Protein AF-A0A2P2KH79-F1 (afdb_monomer)

pLDDT: mean 89.15, std 13.97, range [35.34, 98.38]

InterPro domains:
  IPR007319 WDR36/Utp21, C-terminal domain [PF04192] (10-96)

Organism: Rhizophora mucronata (NCBI:txid61149)

Secondary structure (DSSP, 8-state):
---------HHHHTTSHHHHHHHHHHHHHHHHHHTT-SHHHHHHHHHHHHHHHHHHHHH-HHHHHHHHHHHHHHHHHHHHHHHHHHHHHHHHHHHHT---

Mean predicted aligned error: 6.73 Å

Foldseek 3Di:
DPPDPPCPPVVVVCPDPVVVVLVVVLVVLLVVLLVVPPNVVSVVVVVVSCVVCVVVLVVDPSSVVSVVSSVVSVCVSVVVVVVVVVVVVVVCVVVVPDDD

Nearest PDB structures (foldseek):
  5oql-assembly1_I  TM=9.536E-01  e=9.264E-01  Thermochaetoides thermophila DSM 1495
  1s94-assembly2_B  TM=5.061E-01  e=4.800E+00  Doryteuthis pealeii
  8gym-assembly1_n6  TM=3.900E-01  e=7.353E+00  Tetrahymena thermophila SB210

Sequence (100 aa):
MLQIIDHEDLQEVEKRPEFVIVVLLMDYFIHEISCRNNFEFVQAVIRLFLKIHGEIIQSHSKLQDKARKLLDAQIGVWQRIDKMFQSTRCMVTFLSNSQF

Solvent-accessible surface area (backbone atoms only — not comparable to full-atom values): 5784 Å² total; per-residue (Å²): 134,83,76,77,76,79,76,66,54,67,73,60,54,61,68,36,69,67,48,47,49,53,54,52,51,51,53,48,50,40,50,45,54,70,68,70,51,66,56,70,62,54,49,54,52,51,54,51,46,47,71,74,45,38,69,59,33,73,72,33,69,77,44,40,55,50,50,49,54,35,47,54,52,48,51,59,50,49,54,54,52,50,53,51,50,52,54,50,50,52,51,49,54,51,59,76,66,54,86,124

Structure (mmCIF, N/CA/C/O backbone):
data_AF-A0A2P2KH79-F1
#
_entry.id   AF-A0A2P2KH79-F1
#
loop_
_atom_site.group_PDB
_atom_site.id
_atom_site.type_symbol
_atom_site.label_atom_id
_atom_site.label_alt_id
_atom_site.label_comp_id
_atom_site.label_asym_id
_atom_site.label_entity_id
_atom_site.label_seq_id
_atom_site.pdbx_PDB_ins_code
_atom_site.Cartn_x
_atom_site.Cartn_y
_atom_site.Cartn_z
_atom_site.occupancy
_atom_site.B_is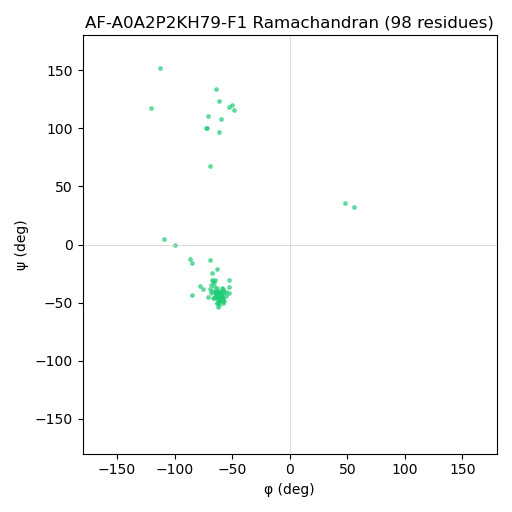o_or_equiv
_atom_site.auth_seq_id
_atom_site.auth_comp_id
_atom_site.auth_asym_id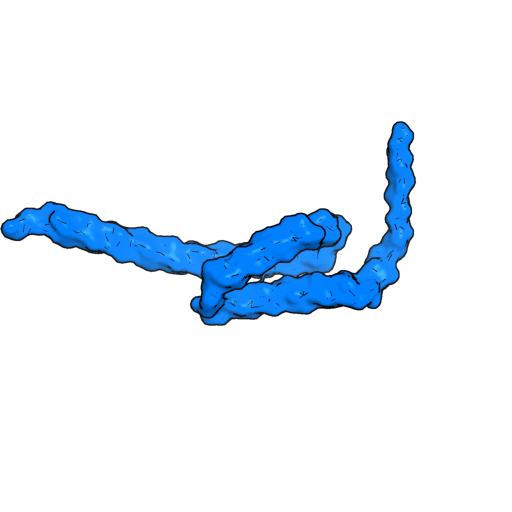
_atom_site.auth_atom_id
_atom_site.pdbx_PDB_model_num
ATOM 1 N N . MET A 1 1 ? 1.511 24.243 31.607 1.00 35.34 1 MET A N 1
ATOM 2 C CA . MET A 1 1 ? 0.113 23.783 31.707 1.00 35.34 1 MET A CA 1
ATOM 3 C C . MET A 1 1 ? -0.033 22.645 30.710 1.00 35.34 1 MET A C 1
ATOM 5 O O . MET A 1 1 ? -0.148 22.904 29.522 1.00 35.34 1 MET A O 1
ATOM 9 N N . LEU A 1 2 ? 0.156 21.407 31.172 1.00 43.12 2 LEU A N 1
ATOM 10 C CA . LEU A 1 2 ? -0.067 20.203 30.369 1.00 43.12 2 LEU A CA 1
ATOM 11 C C . LEU A 1 2 ? -1.581 20.078 30.200 1.00 43.12 2 LEU A C 1
ATOM 13 O O . LEU A 1 2 ? -2.285 19.901 31.192 1.00 43.12 2 LEU A O 1
ATOM 17 N N . GLN A 1 3 ? -2.077 20.282 28.980 1.00 45.78 3 GLN A N 1
ATOM 18 C CA . GLN A 1 3 ? -3.472 20.004 28.667 1.00 45.78 3 GLN A CA 1
ATOM 19 C C . GLN A 1 3 ? -3.705 18.512 28.888 1.00 45.78 3 GLN A C 1
ATOM 21 O O . GLN A 1 3 ? -2.976 17.667 28.370 1.00 45.78 3 GLN A O 1
ATOM 26 N N . ILE A 1 4 ? -4.675 18.238 29.751 1.00 48.97 4 ILE A N 1
ATOM 27 C CA . ILE A 1 4 ? -5.195 16.918 30.070 1.00 48.97 4 ILE A CA 1
ATOM 28 C C . ILE A 1 4 ? -5.571 16.274 28.737 1.00 48.97 4 ILE A C 1
ATOM 30 O O . ILE A 1 4 ? -6.372 16.832 27.991 1.00 48.97 4 ILE A O 1
ATOM 34 N N . ILE A 1 5 ? -4.924 15.154 28.418 1.00 55.78 5 ILE A N 1
ATOM 35 C CA . ILE A 1 5 ? -5.322 14.291 27.312 1.00 55.78 5 ILE A CA 1
ATOM 36 C C . ILE A 1 5 ? -6.742 13.863 27.652 1.00 55.78 5 ILE A C 1
ATOM 38 O O . ILE A 1 5 ? -6.954 13.133 28.621 1.00 55.78 5 ILE A O 1
ATOM 42 N N . ASP A 1 6 ? -7.700 14.402 26.908 1.00 51.31 6 ASP A N 1
ATOM 43 C CA . ASP A 1 6 ? -9.067 13.922 26.907 1.00 51.31 6 ASP A CA 1
ATOM 44 C C . ASP A 1 6 ? -8.974 12.481 26.405 1.00 51.31 6 ASP A C 1
ATOM 46 O O . ASP A 1 6 ? -8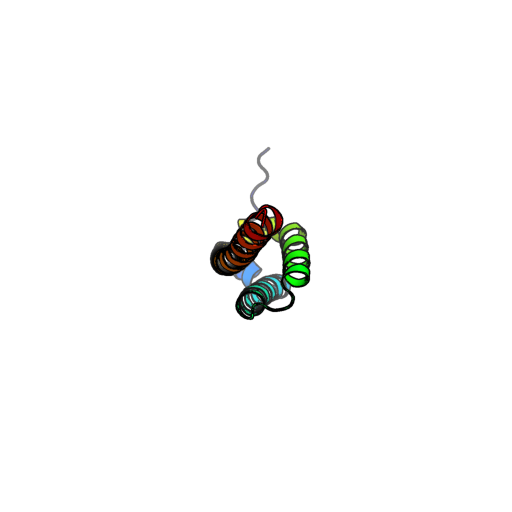.782 12.220 25.216 1.00 51.31 6 ASP A O 1
ATOM 50 N N . HIS A 1 7 ? -8.943 11.536 27.342 1.00 54.91 7 HIS A N 1
ATOM 51 C CA . HIS A 1 7 ? -9.098 10.124 27.053 1.00 54.91 7 HIS A CA 1
ATOM 52 C C . HIS A 1 7 ? -10.553 9.926 26.619 1.00 54.91 7 HIS A C 1
ATOM 54 O O . HIS A 1 7 ? -11.337 9.315 27.341 1.00 54.91 7 HIS A O 1
ATOM 60 N N . GLU A 1 8 ? -10.930 10.464 25.453 1.00 57.03 8 GLU A N 1
ATOM 61 C CA . GLU A 1 8 ? -12.040 9.892 24.707 1.00 57.03 8 GLU A CA 1
ATOM 62 C C . GLU A 1 8 ? -11.739 8.398 24.628 1.00 57.03 8 GLU A C 1
ATOM 64 O O . GLU A 1 8 ? -10.660 8.002 24.171 1.00 57.03 8 GLU A O 1
ATOM 69 N N . ASP A 1 9 ? -12.644 7.581 25.167 1.00 68.38 9 ASP A N 1
ATOM 70 C CA . ASP A 1 9 ? -12.486 6.136 25.184 1.00 68.38 9 ASP A CA 1
ATOM 71 C C . ASP A 1 9 ? -12.107 5.690 23.769 1.00 68.38 9 ASP A C 1
ATOM 73 O O . ASP A 1 9 ? -12.882 5.855 22.825 1.00 68.38 9 ASP A O 1
ATOM 77 N N . LEU A 1 10 ? -10.899 5.143 23.597 1.00 70.12 10 LEU A N 1
ATOM 78 C CA . LEU A 1 10 ? -10.378 4.747 22.280 1.00 70.12 10 LEU A CA 1
ATOM 79 C C . LEU A 1 10 ? -11.372 3.826 21.549 1.00 70.12 10 LEU A C 1
ATOM 81 O O . LEU A 1 10 ? -11.494 3.869 20.327 1.00 70.12 10 LEU A O 1
ATOM 85 N N . GLN A 1 11 ? -12.144 3.039 22.307 1.00 71.25 11 GLN A N 1
ATOM 86 C CA . GLN A 1 11 ? -13.228 2.205 21.788 1.00 71.25 11 GLN A CA 1
ATOM 87 C C . GLN A 1 11 ? -14.421 2.984 21.218 1.00 71.25 11 GLN A C 1
ATOM 89 O O . GLN A 1 11 ? -15.079 2.480 20.308 1.00 71.25 11 GLN A O 1
ATOM 94 N N . GLU A 1 12 ? -14.745 4.165 21.737 1.00 78.00 12 GLU A N 1
ATOM 95 C CA . GLU A 1 12 ? -15.789 5.021 21.170 1.00 78.00 12 GLU A CA 1
ATOM 96 C C . GLU A 1 12 ? -15.308 5.714 19.897 1.00 78.00 12 GLU A C 1
ATOM 98 O O . GLU A 1 12 ? -16.053 5.773 18.917 1.00 78.00 12 GLU A O 1
ATOM 103 N N . VAL A 1 13 ? -14.042 6.144 19.863 1.00 80.38 13 VAL A N 1
ATOM 104 C CA . VAL A 1 13 ? -13.421 6.727 18.663 1.00 80.38 13 VAL A CA 1
ATOM 105 C C . VAL A 1 13 ? -13.408 5.722 17.511 1.00 80.38 13 VAL A C 1
ATOM 107 O O . VAL A 1 13 ? -13.761 6.072 16.386 1.00 80.38 13 VAL A O 1
ATOM 110 N N . GLU A 1 14 ? -13.101 4.450 17.782 1.00 83.50 14 GLU A N 1
ATOM 111 C CA . GLU A 1 14 ? -13.111 3.394 16.761 1.00 83.50 14 GLU A CA 1
ATOM 112 C C . GLU A 1 14 ? -14.493 3.118 16.143 1.00 83.50 14 GLU A C 1
ATOM 114 O O . GLU A 1 14 ? -14.569 2.562 15.044 1.00 83.50 14 GLU A O 1
ATOM 119 N N . LYS A 1 15 ? -15.584 3.488 16.825 1.00 85.56 15 LYS A N 1
ATOM 120 C CA . LYS A 1 15 ? -16.958 3.328 16.319 1.00 85.56 15 LYS A CA 1
ATOM 121 C C . LYS A 1 15 ? -17.410 4.502 15.456 1.00 85.56 15 LYS A C 1
ATOM 123 O O . LYS A 1 15 ? -18.441 4.393 14.789 1.00 85.56 15 LYS A O 1
ATOM 128 N N . ARG A 1 16 ? -16.671 5.615 15.464 1.00 90.38 16 ARG A N 1
ATOM 129 C CA . ARG A 1 16 ? -17.016 6.802 14.681 1.00 90.38 16 ARG A CA 1
ATOM 130 C C . ARG A 1 16 ? -16.957 6.480 13.182 1.00 90.38 16 ARG A C 1
ATOM 132 O O . ARG A 1 16 ? -15.979 5.867 12.737 1.00 90.38 16 ARG A O 1
ATOM 139 N N . PRO A 1 17 ? -17.963 6.881 12.383 1.00 91.88 17 PRO A N 1
ATOM 140 C CA . PRO A 1 17 ? -17.988 6.611 10.946 1.00 91.88 17 PRO A CA 1
ATOM 141 C C . PRO A 1 17 ? -16.716 7.063 10.222 1.00 91.88 17 PRO A C 1
ATOM 143 O O . PRO A 1 17 ? -16.226 6.372 9.332 1.00 91.88 17 PRO A O 1
ATOM 146 N N . GLU A 1 18 ? -16.137 8.188 10.637 1.00 91.00 18 GLU A N 1
ATOM 147 C CA . GLU A 1 18 ? -14.920 8.757 10.064 1.00 91.00 18 GLU A CA 1
ATOM 148 C C . GLU A 1 18 ? -13.716 7.833 10.276 1.00 91.00 18 GLU A C 1
ATOM 150 O O . GLU A 1 18 ? -12.940 7.604 9.348 1.00 91.00 18 GLU A O 1
ATOM 155 N N . PHE A 1 19 ? -13.583 7.244 11.469 1.00 93.06 19 PHE A N 1
ATOM 156 C CA . PHE A 1 19 ? -12.517 6.288 11.769 1.00 93.06 19 PHE A CA 1
ATOM 157 C C . PHE A 1 19 ? -12.649 5.030 10.905 1.00 93.06 19 PHE A C 1
ATOM 159 O O . PHE A 1 19 ? -11.667 4.538 10.343 1.00 93.06 19 PHE A O 1
ATOM 166 N N . VAL A 1 20 ? -13.879 4.534 10.743 1.00 94.00 20 VAL A N 1
ATOM 167 C CA . VAL A 1 20 ? -14.174 3.386 9.876 1.00 94.00 20 VAL A CA 1
ATOM 168 C C . VAL A 1 20 ? -13.812 3.691 8.419 1.00 94.00 20 VAL A C 1
ATOM 170 O O . VAL A 1 20 ? -13.203 2.852 7.755 1.00 94.00 20 VAL A O 1
ATOM 173 N N . ILE A 1 21 ? -14.110 4.896 7.925 1.00 95.56 21 ILE A N 1
ATOM 174 C CA . ILE A 1 21 ? -13.742 5.324 6.567 1.00 95.56 21 ILE A CA 1
ATOM 175 C C . ILE A 1 21 ? -12.219 5.353 6.392 1.00 95.56 21 ILE A C 1
ATOM 177 O O . ILE A 1 21 ? -11.720 4.851 5.386 1.00 95.56 21 ILE A O 1
ATOM 181 N N . VAL A 1 22 ? -11.469 5.875 7.369 1.00 96.69 22 VAL A N 1
ATOM 182 C CA . VAL A 1 22 ? -9.994 5.873 7.341 1.00 96.69 22 VAL A CA 1
ATOM 183 C C . VAL A 1 22 ? -9.463 4.441 7.242 1.00 96.69 22 VAL A C 1
ATOM 185 O O . VAL A 1 22 ? -8.614 4.162 6.396 1.00 96.69 22 VAL A O 1
ATOM 188 N N . VAL A 1 23 ? -10.001 3.514 8.041 1.00 96.56 23 VAL A N 1
ATOM 189 C CA . VAL A 1 23 ? -9.639 2.089 7.982 1.00 96.56 23 VAL A CA 1
ATOM 190 C C . VAL A 1 23 ? -9.880 1.499 6.589 1.00 96.56 23 VAL A C 1
ATOM 192 O O . VAL A 1 23 ? -8.979 0.870 6.031 1.00 96.56 23 VAL A O 1
ATOM 195 N N . LEU A 1 24 ? -11.073 1.706 6.029 1.00 97.25 24 LEU A N 1
ATOM 196 C CA . LEU A 1 24 ? -11.450 1.168 4.719 1.00 97.25 24 LEU A CA 1
ATOM 197 C C . LEU A 1 24 ? -10.589 1.745 3.597 1.00 97.25 24 LEU A C 1
ATOM 199 O O . LEU A 1 24 ? -10.184 1.022 2.689 1.00 97.25 24 LEU A O 1
ATOM 203 N N . LEU A 1 25 ? -10.271 3.036 3.671 1.00 97.19 25 LEU A N 1
ATOM 204 C CA . LEU A 1 25 ? -9.449 3.693 2.667 1.00 97.19 25 LEU A CA 1
ATOM 205 C C . LEU A 1 25 ? -7.999 3.180 2.703 1.00 97.19 25 LEU A C 1
ATOM 207 O O . LEU A 1 25 ? -7.389 2.991 1.653 1.00 97.19 25 LEU A O 1
ATOM 211 N N . MET A 1 26 ? -7.467 2.860 3.888 1.00 97.62 26 MET A N 1
ATOM 212 C CA . MET A 1 26 ? -6.168 2.187 4.005 1.00 97.62 26 MET A CA 1
ATOM 213 C C . MET A 1 26 ? -6.183 0.784 3.392 1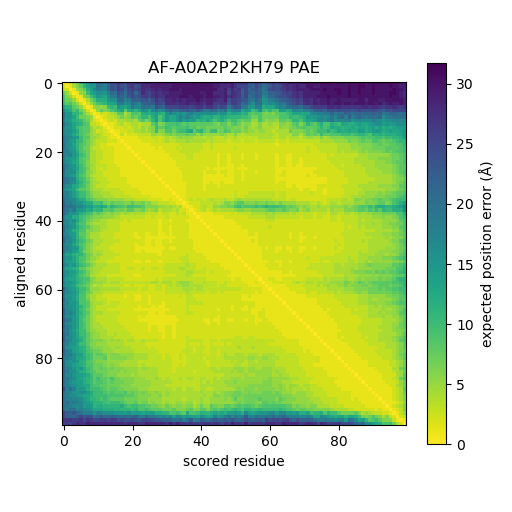.00 97.62 26 MET A C 1
ATOM 215 O O . MET A 1 26 ? -5.238 0.425 2.690 1.00 97.62 26 MET A O 1
ATOM 219 N N . ASP A 1 27 ? -7.247 0.006 3.612 1.00 97.62 2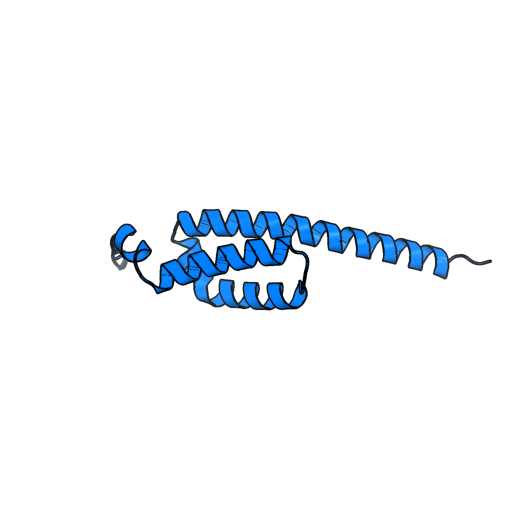7 ASP A N 1
ATOM 220 C CA . ASP A 1 27 ? -7.395 -1.316 2.987 1.00 97.62 27 ASP A CA 1
ATOM 221 C C . ASP A 1 27 ? -7.482 -1.217 1.460 1.00 97.62 27 ASP A C 1
ATOM 223 O O . ASP A 1 27 ? -6.834 -1.988 0.749 1.00 97.62 27 ASP A O 1
ATOM 227 N N . TYR A 1 28 ? -8.211 -0.220 0.956 1.00 96.88 28 TYR A N 1
ATOM 228 C CA . TYR A 1 28 ? -8.267 0.092 -0.468 1.00 96.88 28 TYR A CA 1
ATOM 229 C C . TYR A 1 28 ? -6.880 0.419 -1.035 1.00 96.88 28 TYR A C 1
ATOM 231 O O . TYR A 1 28 ? -6.483 -0.157 -2.045 1.00 96.88 28 TYR A O 1
ATOM 239 N N . PHE A 1 29 ? -6.094 1.276 -0.376 1.00 97.00 29 PHE A N 1
ATOM 240 C CA . PHE A 1 29 ? -4.745 1.602 -0.849 1.00 97.00 29 PHE A CA 1
ATOM 241 C C . PHE A 1 29 ? -3.816 0.389 -0.883 1.00 97.00 29 PHE A C 1
ATOM 243 O O . PHE A 1 29 ? -3.069 0.222 -1.848 1.00 97.00 29 PHE A O 1
ATOM 250 N N . ILE A 1 30 ? -3.878 -0.475 0.136 1.00 96.56 30 ILE A N 1
ATOM 251 C CA . ILE A 1 30 ? -3.111 -1.729 0.163 1.00 96.56 30 ILE A CA 1
ATOM 252 C C . ILE A 1 30 ? -3.474 -2.590 -1.051 1.00 96.56 30 ILE A C 1
ATOM 254 O O . ILE A 1 30 ? -2.582 -3.111 -1.729 1.00 96.56 30 ILE A O 1
ATOM 258 N N . HIS A 1 31 ? -4.771 -2.726 -1.336 1.00 96.06 31 HIS A N 1
ATOM 259 C CA . HIS A 1 31 ? -5.258 -3.482 -2.483 1.00 96.06 31 HIS A CA 1
ATOM 260 C C . HIS A 1 31 ? -4.777 -2.880 -3.811 1.00 96.06 31 HIS A C 1
ATOM 262 O O . HIS A 1 31 ? -4.123 -3.572 -4.590 1.00 96.06 31 HIS A O 1
ATOM 268 N N . GLU A 1 32 ? -5.014 -1.589 -4.042 1.00 95.81 32 GLU A N 1
ATOM 269 C CA . GLU A 1 32 ? -4.673 -0.919 -5.303 1.00 95.81 32 GLU A CA 1
ATOM 270 C C . GLU A 1 32 ? -3.174 -0.948 -5.609 1.00 95.81 32 GLU A C 1
ATOM 272 O O . GLU A 1 32 ? -2.767 -1.247 -6.735 1.00 95.81 32 GLU A O 1
ATOM 277 N N . ILE A 1 33 ? -2.324 -0.713 -4.603 1.00 94.25 33 ILE A N 1
ATOM 278 C CA . ILE A 1 33 ? -0.871 -0.838 -4.774 1.00 94.25 33 ILE A CA 1
ATOM 279 C C . ILE A 1 33 ? -0.503 -2.267 -5.170 1.00 94.25 33 ILE A C 1
ATOM 281 O O . ILE A 1 33 ? 0.300 -2.470 -6.084 1.00 94.25 33 ILE A O 1
ATOM 285 N N . SER A 1 34 ? -1.113 -3.262 -4.526 1.00 92.50 34 SER A N 1
ATOM 286 C CA . SER A 1 34 ? -0.850 -4.678 -4.801 1.00 92.50 34 SER A CA 1
ATOM 287 C C . SER A 1 34 ? -1.284 -5.092 -6.210 1.00 92.50 34 SER A C 1
ATOM 289 O O . SER A 1 34 ? -0.633 -5.942 -6.822 1.00 92.50 34 SER A O 1
ATOM 291 N N . CYS A 1 35 ? -2.320 -4.450 -6.756 1.00 92.06 35 CYS A N 1
ATOM 292 C CA . CYS A 1 35 ? -2.765 -4.608 -8.142 1.00 92.06 35 CYS A CA 1
ATOM 293 C C . CYS A 1 35 ? -1.781 -4.018 -9.167 1.00 92.06 35 CYS A C 1
ATOM 295 O O . CYS A 1 35 ? -1.877 -4.329 -10.354 1.00 92.06 35 CYS A O 1
ATOM 297 N N . ARG A 1 36 ? -0.800 -3.215 -8.724 1.00 88.44 36 ARG A N 1
ATOM 298 C CA . ARG A 1 36 ? 0.259 -2.610 -9.558 1.00 88.44 36 ARG A CA 1
ATOM 299 C C . ARG A 1 36 ? -0.289 -1.786 -10.723 1.00 88.44 36 ARG A C 1
ATOM 301 O O . ARG A 1 36 ? 0.337 -1.710 -11.779 1.00 88.44 36 ARG A O 1
ATOM 308 N N . ASN A 1 37 ? -1.445 -1.168 -10.520 1.00 86.06 37 ASN A N 1
ATOM 309 C CA . ASN A 1 37 ? -2.096 -0.323 -11.506 1.00 86.06 37 ASN A CA 1
ATOM 310 C C . ASN A 1 37 ? -2.104 1.136 -11.035 1.00 86.06 37 ASN A C 1
ATOM 312 O O . ASN A 1 37 ? -2.092 1.396 -9.835 1.00 86.06 37 ASN A O 1
ATOM 316 N N . ASN A 1 38 ? -2.107 2.085 -11.977 1.00 88.19 38 ASN A N 1
ATOM 317 C CA . ASN A 1 38 ? -2.250 3.523 -11.704 1.00 88.19 38 ASN A CA 1
ATOM 318 C C . ASN A 1 38 ? -1.336 4.059 -10.581 1.00 88.19 38 ASN A C 1
ATOM 320 O O . ASN A 1 38 ? -1.734 4.929 -9.805 1.00 88.19 38 ASN A O 1
ATOM 324 N N . PHE A 1 39 ? -0.111 3.530 -10.479 1.00 88.94 39 PHE A N 1
ATOM 325 C CA . PHE A 1 39 ? 0.740 3.707 -9.300 1.00 88.94 39 PHE A CA 1
ATOM 326 C C . PHE A 1 39 ? 0.965 5.179 -8.939 1.00 88.94 39 PHE A C 1
ATOM 328 O O . PHE A 1 39 ? 0.833 5.545 -7.778 1.00 88.94 39 PHE A O 1
ATOM 335 N N . GLU A 1 40 ? 1.247 6.040 -9.917 1.00 92.00 40 GLU A N 1
ATOM 336 C CA . GLU A 1 40 ? 1.475 7.469 -9.677 1.00 92.00 40 GLU A CA 1
ATOM 337 C C . GLU A 1 40 ? 0.254 8.168 -9.064 1.00 92.00 40 GLU A C 1
ATOM 339 O O . GLU A 1 40 ? 0.385 8.881 -8.066 1.00 92.00 40 GLU A O 1
ATOM 344 N N . PHE A 1 41 ? -0.935 7.917 -9.618 1.00 94.94 41 PHE A N 1
ATOM 345 C CA . PHE A 1 41 ? -2.183 8.477 -9.108 1.00 94.94 41 PHE A CA 1
ATOM 346 C C . PHE A 1 41 ? -2.462 7.985 -7.687 1.00 94.94 41 PHE A C 1
ATOM 348 O O . PHE A 1 41 ? -2.659 8.793 -6.781 1.00 94.94 41 PHE A O 1
ATOM 355 N N . VAL A 1 42 ? -2.392 6.670 -7.465 1.00 95.50 42 VAL A N 1
ATOM 356 C CA . VAL A 1 42 ? -2.608 6.071 -6.141 1.00 95.50 42 VAL A CA 1
ATOM 357 C C . VAL A 1 42 ? -1.600 6.625 -5.128 1.00 95.50 42 VAL A C 1
ATOM 359 O O . VAL A 1 42 ? -1.984 6.983 -4.017 1.00 95.50 42 VAL A O 1
ATOM 362 N N . GLN A 1 43 ? -0.334 6.815 -5.514 1.00 94.69 43 GLN A N 1
ATOM 363 C CA . GLN A 1 43 ? 0.665 7.465 -4.662 1.00 94.69 43 GLN A CA 1
ATOM 364 C C . GLN A 1 43 ? 0.332 8.915 -4.320 1.00 94.69 43 GLN A C 1
ATOM 366 O O . GLN A 1 43 ? 0.555 9.342 -3.187 1.00 94.69 43 GLN A O 1
ATOM 371 N N . ALA A 1 44 ? -0.169 9.696 -5.278 1.00 97.19 44 ALA A N 1
ATOM 372 C CA . ALA A 1 44 ? -0.582 11.072 -5.023 1.00 97.19 44 ALA A CA 1
ATOM 373 C C . ALA A 1 44 ? -1.747 11.127 -4.024 1.00 97.19 44 ALA A C 1
ATOM 375 O O . ALA A 1 44 ? -1.709 11.918 -3.078 1.00 97.19 44 ALA A O 1
ATOM 376 N N . VAL A 1 45 ? -2.731 10.237 -4.181 1.00 97.56 45 VAL A N 1
ATOM 377 C CA . VAL A 1 45 ? -3.871 10.129 -3.262 1.00 97.56 45 VAL A CA 1
ATOM 378 C C . VAL A 1 45 ? -3.414 9.693 -1.868 1.00 97.56 45 VAL A C 1
ATOM 380 O O . VAL A 1 45 ? -3.797 10.325 -0.887 1.00 97.56 45 VAL A O 1
ATOM 383 N N . ILE A 1 46 ? -2.535 8.691 -1.759 1.00 97.19 46 ILE A N 1
ATOM 384 C CA . ILE A 1 46 ? -1.969 8.247 -0.473 1.00 97.19 46 ILE A CA 1
ATOM 385 C C . ILE A 1 46 ? -1.211 9.381 0.216 1.00 97.19 46 ILE A C 1
ATOM 387 O O . ILE A 1 46 ? -1.371 9.587 1.416 1.00 97.19 46 ILE A O 1
ATOM 391 N N . ARG A 1 47 ? -0.412 10.155 -0.527 1.00 97.62 47 ARG A N 1
ATOM 392 C CA . ARG A 1 47 ? 0.297 11.316 0.029 1.00 97.62 47 ARG A CA 1
ATOM 393 C C . ARG A 1 47 ? -0.665 12.345 0.618 1.00 97.62 47 ARG A C 1
ATOM 395 O O . ARG A 1 47 ? -0.427 12.822 1.726 1.00 97.62 47 ARG A O 1
ATOM 402 N N . LEU A 1 48 ? -1.745 12.675 -0.092 1.00 98.38 48 LEU A N 1
ATOM 403 C CA . LEU A 1 48 ? -2.766 13.595 0.415 1.00 98.38 48 LEU A CA 1
ATOM 404 C C . LEU A 1 48 ? -3.476 13.018 1.646 1.00 98.38 48 LEU A C 1
ATOM 406 O O . LEU A 1 48 ? -3.619 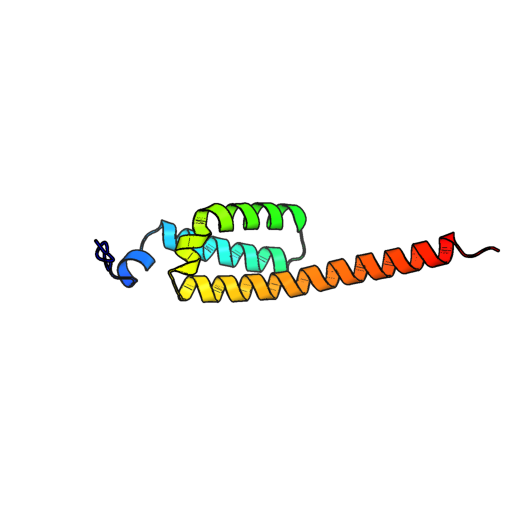13.710 2.650 1.00 98.38 48 LEU A O 1
ATOM 410 N N . PHE A 1 49 ? -3.862 11.745 1.592 1.00 97.94 49 PHE A N 1
ATOM 411 C CA . PHE A 1 49 ? -4.506 11.045 2.697 1.00 97.94 49 PHE A CA 1
ATOM 412 C C . PHE A 1 49 ? -3.652 11.063 3.970 1.00 97.94 49 PHE A C 1
ATOM 414 O O . PHE A 1 49 ? -4.143 11.443 5.029 1.00 97.94 49 PHE A O 1
ATOM 421 N N . LEU A 1 50 ? -2.364 10.723 3.867 1.00 97.38 50 LEU A N 1
ATOM 422 C CA . LEU A 1 50 ? -1.441 10.741 5.004 1.00 97.38 50 LEU A CA 1
ATOM 423 C C . LEU A 1 50 ? -1.203 12.159 5.530 1.00 97.38 50 LEU A C 1
ATOM 425 O O . LEU A 1 50 ? -1.023 12.336 6.730 1.00 97.38 50 LEU A O 1
ATOM 429 N N . LYS A 1 51 ? -1.239 13.177 4.663 1.00 97.75 51 LYS A N 1
ATOM 430 C CA . LYS A 1 51 ? -1.149 14.578 5.092 1.00 97.75 51 LYS A CA 1
ATOM 431 C C . LYS A 1 51 ? -2.361 15.010 5.924 1.00 97.75 51 LYS A C 1
ATOM 433 O O . LYS A 1 51 ? -2.196 15.808 6.836 1.00 97.75 51 LYS A O 1
ATOM 438 N N . ILE A 1 52 ? -3.556 14.508 5.605 1.00 96.88 52 ILE A N 1
ATOM 439 C CA . ILE A 1 52 ? -4.806 14.875 6.291 1.00 96.88 52 ILE A CA 1
ATOM 440 C C . ILE A 1 52 ? -5.021 14.033 7.558 1.00 96.88 52 ILE A C 1
ATOM 442 O O . ILE A 1 52 ? -5.403 14.570 8.591 1.00 96.88 52 ILE A O 1
ATOM 446 N N . HIS A 1 53 ? -4.770 12.722 7.497 1.00 96.38 53 HIS A N 1
ATOM 447 C CA . HIS A 1 53 ? -5.107 11.772 8.567 1.00 96.38 53 HIS A CA 1
ATOM 448 C C . HIS A 1 53 ? -3.889 11.228 9.330 1.00 96.38 53 HIS A C 1
ATOM 450 O O . HIS A 1 53 ? -4.041 10.356 10.186 1.00 96.38 53 HIS A O 1
ATOM 456 N N . GLY A 1 54 ? -2.682 11.723 9.040 1.00 95.00 54 GLY A N 1
ATOM 457 C CA . GLY A 1 54 ? -1.431 11.208 9.601 1.00 95.00 54 GLY A CA 1
ATOM 458 C C . GLY A 1 54 ? -1.381 11.220 11.128 1.00 95.00 54 GLY A C 1
ATOM 459 O O . GLY A 1 54 ? -0.951 10.236 11.723 1.00 95.00 54 GLY A O 1
ATOM 460 N N . GLU A 1 55 ? -1.884 12.278 11.767 1.00 93.81 55 GLU A N 1
ATOM 461 C CA . GLU A 1 55 ? -1.909 12.403 13.234 1.00 93.81 55 GLU A CA 1
ATOM 462 C C . GLU A 1 55 ? -2.814 11.350 13.897 1.00 93.81 55 GLU A C 1
ATOM 464 O O . GLU A 1 55 ? -2.440 10.730 14.897 1.00 93.81 55 GLU A O 1
ATOM 469 N N . ILE A 1 56 ? -3.982 11.077 13.303 1.00 92.75 56 ILE A N 1
ATOM 470 C CA . ILE A 1 56 ? -4.916 10.054 13.796 1.00 92.75 56 ILE A CA 1
ATOM 471 C C . ILE A 1 56 ? -4.314 8.660 13.597 1.00 92.75 56 ILE A C 1
ATOM 473 O O . ILE A 1 56 ? -4.376 7.833 14.508 1.00 92.75 56 ILE A O 1
ATOM 477 N N . ILE A 1 57 ? -3.685 8.410 12.443 1.00 95.25 57 ILE A N 1
ATOM 478 C CA . ILE A 1 57 ? -2.988 7.147 12.157 1.00 95.25 57 ILE A CA 1
ATOM 479 C C . ILE A 1 57 ? -1.851 6.922 13.157 1.00 95.25 57 ILE A C 1
ATOM 481 O O . ILE A 1 57 ? -1.677 5.807 13.644 1.00 95.25 57 ILE A O 1
ATOM 485 N N . GLN A 1 58 ? -1.098 7.971 13.495 1.00 93.56 58 GLN A N 1
ATOM 486 C CA . GLN A 1 58 ? -0.017 7.895 14.473 1.00 93.56 58 GLN A CA 1
ATOM 487 C C . GLN A 1 58 ? -0.532 7.643 15.894 1.00 93.56 58 GLN A C 1
ATOM 489 O O . GLN A 1 58 ? 0.157 6.989 16.668 1.00 93.56 58 GLN A O 1
ATOM 494 N N . SER A 1 59 ? -1.728 8.112 16.239 1.00 90.44 59 SER A N 1
ATOM 495 C CA . SER A 1 59 ? -2.265 7.997 17.601 1.00 90.44 59 SER A CA 1
ATOM 496 C C . SER A 1 59 ? -2.979 6.667 17.894 1.00 90.44 59 SER A C 1
ATOM 498 O O . SER A 1 59 ? -3.173 6.338 19.060 1.00 90.44 59 SER A O 1
ATOM 500 N N . HIS A 1 60 ? -3.343 5.874 16.874 1.00 91.31 60 HIS A N 1
ATOM 501 C CA . HIS A 1 60 ? -4.140 4.647 17.046 1.00 91.31 60 HIS A CA 1
ATOM 502 C C . HIS A 1 60 ? -3.410 3.397 16.541 1.00 91.31 60 HIS 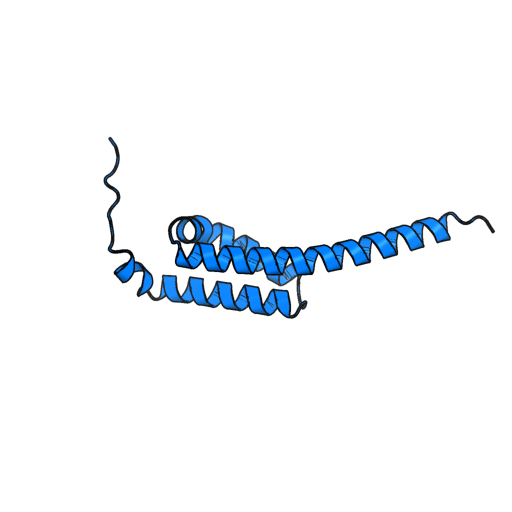A C 1
ATOM 504 O O . HIS A 1 60 ? -3.178 3.249 15.340 1.00 91.31 60 HIS A O 1
ATOM 510 N N . SER A 1 61 ? -3.127 2.443 17.433 1.00 90.81 61 SER A N 1
ATOM 511 C CA . SER A 1 61 ? -2.380 1.206 17.127 1.00 90.81 61 SER A CA 1
ATOM 512 C C . SER A 1 61 ? -2.957 0.415 15.946 1.00 90.81 61 SER A C 1
ATOM 514 O O . SER A 1 61 ? -2.228 0.003 15.049 1.00 90.81 61 SER A O 1
ATOM 516 N N . LYS A 1 62 ? -4.285 0.293 15.868 1.00 90.81 62 LYS A N 1
ATOM 517 C CA . LYS A 1 62 ? -4.983 -0.381 14.762 1.00 90.81 62 LYS A CA 1
ATOM 518 C C . LYS A 1 62 ? -4.696 0.245 13.392 1.00 90.81 62 LYS A C 1
ATOM 520 O O . LYS A 1 62 ? -4.587 -0.466 12.391 1.00 90.81 62 LYS A O 1
ATOM 525 N N . LEU A 1 63 ? -4.583 1.573 13.333 1.00 94.88 63 LEU A N 1
ATOM 526 C CA . LEU A 1 63 ? -4.223 2.288 12.108 1.00 94.88 63 LEU A CA 1
ATOM 527 C C . LEU A 1 63 ? -2.722 2.198 11.836 1.00 94.88 63 LEU A C 1
ATOM 529 O O . LEU A 1 63 ? -2.337 2.052 10.678 1.00 94.88 63 LEU A O 1
ATOM 533 N N . GLN A 1 64 ? -1.878 2.203 12.871 1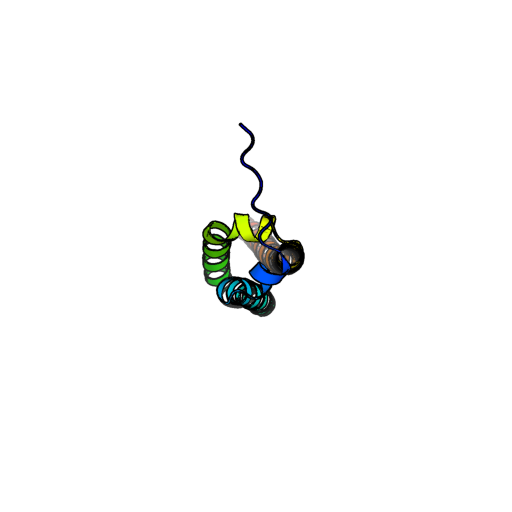.00 96.50 64 GLN A N 1
ATOM 534 C CA . GLN A 1 64 ? -0.439 1.966 12.722 1.00 96.50 64 GLN A CA 1
ATOM 535 C C . GLN A 1 64 ? -0.152 0.598 12.084 1.00 96.50 64 GLN A C 1
ATOM 537 O O . GLN A 1 64 ? 0.668 0.511 11.168 1.00 96.50 64 GLN A O 1
ATOM 542 N N . ASP A 1 65 ? -0.865 -0.454 12.495 1.00 96.44 65 ASP A N 1
ATOM 543 C CA . ASP A 1 65 ? -0.728 -1.794 11.913 1.00 96.44 65 ASP A CA 1
ATOM 544 C C . ASP A 1 65 ? -1.094 -1.811 10.424 1.00 96.44 65 ASP A C 1
ATOM 546 O O . ASP A 1 65 ? -0.414 -2.435 9.604 1.00 96.44 65 ASP A O 1
ATOM 550 N N . LYS A 1 66 ? -2.152 -1.088 10.034 1.00 96.62 66 LYS A N 1
ATOM 551 C CA . LYS A 1 66 ? -2.519 -0.928 8.618 1.00 96.62 66 LYS A CA 1
ATOM 552 C C . LYS A 1 66 ? -1.503 -0.082 7.859 1.00 96.62 66 LYS A C 1
ATOM 554 O O . LYS A 1 66 ? -1.166 -0.425 6.730 1.00 96.62 66 LYS A O 1
ATOM 559 N N . ALA A 1 67 ? -0.967 0.971 8.472 1.00 97.50 67 ALA A N 1
ATOM 560 C CA . ALA A 1 67 ? 0.068 1.804 7.869 1.00 97.50 67 ALA A CA 1
ATOM 561 C C . ALA A 1 67 ? 1.343 0.994 7.613 1.00 97.50 67 ALA A C 1
ATOM 563 O O . ALA A 1 67 ? 1.969 1.157 6.568 1.00 97.50 67 ALA A O 1
ATOM 564 N N . ARG A 1 68 ? 1.691 0.071 8.520 1.00 98.00 68 ARG A N 1
ATOM 565 C CA . ARG A 1 68 ? 2.804 -0.865 8.332 1.00 98.00 68 ARG A CA 1
ATOM 566 C C . ARG A 1 68 ? 2.576 -1.771 7.124 1.00 98.00 68 ARG A C 1
ATOM 568 O O . ARG A 1 68 ? 3.433 -1.830 6.253 1.00 98.00 68 ARG A O 1
ATOM 575 N N . LYS A 1 69 ? 1.400 -2.397 7.023 1.00 97.69 69 LYS A N 1
ATOM 576 C CA . LYS A 1 69 ? 1.042 -3.248 5.872 1.00 97.69 69 LYS A CA 1
ATOM 577 C C . LYS A 1 69 ? 1.063 -2.476 4.551 1.00 97.69 69 LYS A C 1
ATOM 579 O O . LYS A 1 69 ? 1.556 -2.986 3.547 1.00 97.69 69 LYS A O 1
ATOM 584 N N . LEU A 1 70 ? 0.554 -1.244 4.558 1.00 97.25 70 LEU A N 1
ATOM 585 C CA . LEU A 1 70 ? 0.602 -0.345 3.408 1.00 97.25 70 LEU A CA 1
ATOM 586 C C . LEU A 1 70 ? 2.045 -0.019 3.011 1.00 97.25 70 LEU A C 1
ATOM 588 O O . LEU A 1 70 ? 2.377 -0.093 1.830 1.00 97.25 70 LEU A O 1
ATOM 592 N N . LEU A 1 71 ? 2.909 0.284 3.981 1.00 97.44 71 LEU A N 1
ATOM 593 C CA . LEU A 1 71 ? 4.331 0.529 3.747 1.00 97.44 71 LEU A CA 1
ATOM 594 C C . LEU A 1 71 ? 5.030 -0.693 3.137 1.00 97.44 71 LEU A C 1
ATOM 596 O O . LEU A 1 71 ? 5.782 -0.543 2.176 1.00 97.44 71 LEU A O 1
ATOM 600 N N . ASP A 1 72 ? 4.765 -1.892 3.650 1.00 97.62 72 ASP A N 1
ATOM 601 C CA . ASP A 1 72 ? 5.386 -3.120 3.146 1.00 97.62 72 ASP A CA 1
ATOM 602 C C . ASP A 1 72 ? 4.980 -3.394 1.687 1.00 97.62 72 ASP A C 1
ATOM 604 O O . ASP A 1 72 ? 5.835 -3.661 0.834 1.00 97.62 72 ASP A O 1
ATOM 608 N N . ALA A 1 73 ? 3.689 -3.241 1.363 1.00 95.69 73 ALA A N 1
ATOM 609 C CA . ALA A 1 73 ? 3.194 -3.336 -0.013 1.00 95.69 73 ALA A CA 1
ATOM 610 C C . ALA A 1 73 ? 3.853 -2.284 -0.923 1.00 95.69 73 ALA A C 1
ATOM 612 O O . ALA A 1 73 ? 4.298 -2.591 -2.034 1.00 95.69 73 ALA A O 1
ATOM 613 N N . GLN A 1 74 ? 3.970 -1.052 -0.424 1.00 95.00 74 GLN A N 1
ATOM 614 C CA . GLN A 1 74 ? 4.565 0.072 -1.132 1.00 95.00 74 GLN A CA 1
ATOM 615 C C . GLN A 1 74 ? 6.036 -0.169 -1.485 1.00 95.00 74 GLN A C 1
ATOM 617 O O . GLN A 1 74 ? 6.435 0.024 -2.636 1.00 95.00 74 GLN A O 1
ATOM 622 N N . ILE A 1 75 ? 6.835 -0.615 -0.512 1.00 96.06 75 ILE A N 1
ATOM 623 C CA . ILE A 1 75 ? 8.254 -0.930 -0.701 1.00 96.06 75 ILE A CA 1
ATOM 624 C C . ILE A 1 75 ? 8.406 -2.033 -1.747 1.00 96.06 75 ILE A C 1
ATOM 626 O O . ILE A 1 75 ? 9.192 -1.878 -2.682 1.00 96.06 75 ILE A O 1
ATOM 630 N N . GLY A 1 76 ? 7.629 -3.114 -1.635 1.00 94.88 76 GLY A N 1
ATOM 631 C CA . GLY A 1 76 ? 7.717 -4.239 -2.565 1.00 94.88 76 GLY A CA 1
ATOM 632 C C . GLY A 1 76 ? 7.410 -3.847 -4.014 1.00 94.88 76 GLY A C 1
ATOM 633 O O . GLY A 1 76 ? 8.116 -4.255 -4.941 1.00 94.88 76 GLY A O 1
ATOM 634 N N . VAL A 1 77 ? 6.381 -3.023 -4.231 1.00 93.50 77 VAL A N 1
ATOM 635 C CA . VAL A 1 77 ? 6.024 -2.545 -5.576 1.00 93.50 77 VAL A CA 1
ATOM 636 C C . VAL A 1 77 ? 7.055 -1.550 -6.103 1.00 93.50 77 VAL A C 1
ATOM 638 O O . VAL A 1 77 ? 7.505 -1.696 -7.242 1.00 93.50 77 VAL A O 1
ATOM 641 N N . TRP A 1 78 ? 7.485 -0.590 -5.282 1.00 94.06 78 TRP A N 1
ATOM 642 C CA . TRP A 1 78 ? 8.478 0.406 -5.681 1.00 94.06 78 TRP A CA 1
ATOM 643 C C . TRP A 1 78 ? 9.821 -0.224 -6.053 1.00 94.06 78 TRP A C 1
ATOM 645 O O . TRP A 1 78 ? 10.355 0.079 -7.115 1.00 94.06 78 TRP A O 1
ATOM 655 N N . GLN A 1 79 ? 10.337 -1.152 -5.242 1.00 95.31 79 GLN A N 1
ATOM 656 C CA . GLN A 1 79 ? 11.602 -1.841 -5.521 1.00 95.31 79 GLN A CA 1
ATOM 657 C C . GLN A 1 79 ? 11.582 -2.567 -6.868 1.00 95.31 79 GLN A C 1
ATOM 659 O O . GLN A 1 79 ? 12.574 -2.565 -7.598 1.00 95.31 79 GLN A O 1
ATOM 664 N N . ARG A 1 80 ? 10.449 -3.178 -7.231 1.00 92.19 80 ARG A N 1
ATOM 665 C CA . ARG A 1 80 ? 10.296 -3.823 -8.538 1.00 92.19 80 ARG A CA 1
ATOM 666 C C . ARG A 1 80 ? 10.329 -2.804 -9.677 1.00 92.19 80 ARG A C 1
ATOM 668 O O . ARG A 1 80 ? 10.993 -3.058 -10.683 1.00 92.19 80 ARG A O 1
ATOM 675 N N . ILE A 1 81 ? 9.602 -1.696 -9.529 1.00 91.69 81 ILE A N 1
ATOM 676 C CA . ILE A 1 81 ? 9.557 -0.617 -10.522 1.00 91.69 81 ILE A CA 1
ATOM 677 C C . ILE A 1 81 ? 10.960 -0.031 -10.707 1.00 91.69 81 ILE A C 1
ATOM 679 O O . ILE A 1 81 ? 11.463 -0.012 -11.829 1.00 91.69 81 ILE A O 1
ATOM 683 N N . ASP A 1 82 ? 11.622 0.355 -9.618 1.00 94.88 82 ASP A N 1
ATOM 684 C CA . ASP A 1 82 ? 12.971 0.920 -9.649 1.00 94.88 82 ASP A CA 1
ATOM 685 C C . ASP A 1 82 ? 13.963 -0.046 -10.308 1.00 94.88 82 ASP A C 1
ATOM 687 O O . ASP A 1 82 ? 14.625 0.322 -11.276 1.00 94.88 82 ASP A O 1
ATOM 691 N N . LYS A 1 83 ? 13.979 -1.326 -9.911 1.00 96.62 83 LYS A N 1
ATOM 692 C CA . LYS A 1 83 ? 14.856 -2.333 -10.530 1.00 96.62 83 LYS A CA 1
ATOM 693 C C . LYS A 1 83 ? 14.663 -2.435 -12.047 1.00 96.62 83 LYS A C 1
ATOM 695 O O . LYS A 1 83 ? 15.645 -2.578 -12.779 1.00 96.62 83 LYS A O 1
ATOM 700 N N . MET A 1 84 ? 13.421 -2.372 -12.528 1.00 95.81 84 MET A N 1
ATOM 701 C CA . MET A 1 84 ? 13.111 -2.405 -13.960 1.00 95.81 84 MET A CA 1
ATOM 702 C C . MET A 1 84 ? 13.650 -1.161 -14.680 1.00 95.81 84 MET A C 1
ATOM 704 O O . MET A 1 84 ? 14.298 -1.292 -15.723 1.00 95.81 84 MET A O 1
ATOM 708 N N . PHE A 1 85 ? 13.440 0.027 -14.108 1.00 95.75 85 PHE A N 1
ATOM 709 C CA . PHE A 1 85 ? 13.966 1.278 -14.653 1.00 95.75 85 PHE A CA 1
ATOM 710 C C . PHE A 1 85 ? 15.495 1.295 -14.676 1.00 95.75 85 PHE A C 1
ATOM 712 O O . PHE A 1 85 ? 16.076 1.598 -15.718 1.00 95.75 85 PHE A O 1
ATOM 719 N N . GLN A 1 86 ? 16.153 0.910 -13.579 1.00 96.94 86 GLN A N 1
ATOM 720 C CA . GLN A 1 86 ? 17.614 0.858 -13.508 1.00 96.94 86 GLN A CA 1
ATOM 721 C C . GLN A 1 86 ? 18.193 -0.126 -14.526 1.00 96.94 86 GLN A C 1
ATOM 723 O O . GLN A 1 86 ? 19.103 0.226 -15.272 1.00 96.94 86 GLN A O 1
ATOM 728 N N . SER A 1 87 ? 17.628 -1.334 -14.625 1.00 97.25 87 SER A N 1
ATOM 729 C CA . SER A 1 87 ? 18.095 -2.344 -15.587 1.00 97.25 87 SER A CA 1
ATOM 730 C C . SER A 1 87 ? 17.967 -1.843 -17.029 1.00 97.25 87 SER A C 1
ATOM 732 O O . SER A 1 87 ? 18.908 -1.953 -17.814 1.00 97.25 87 SER A O 1
ATOM 734 N N . THR A 1 88 ? 16.832 -1.222 -17.361 1.00 97.62 88 THR A N 1
ATOM 735 C CA . THR A 1 88 ? 16.591 -0.635 -18.687 1.00 97.62 88 THR A CA 1
ATOM 736 C C . THR A 1 88 ? 17.567 0.503 -18.973 1.00 97.62 88 THR A C 1
ATOM 738 O O . THR A 1 88 ? 18.184 0.539 -20.035 1.00 97.62 88 THR A O 1
ATOM 741 N N . ARG A 1 89 ? 17.773 1.408 -18.010 1.00 96.69 89 ARG A N 1
ATOM 742 C CA . ARG A 1 89 ? 18.712 2.528 -18.135 1.00 96.69 89 ARG A CA 1
ATOM 743 C C . ARG A 1 89 ? 20.144 2.049 -18.368 1.00 96.69 89 ARG A C 1
ATOM 745 O O . ARG A 1 89 ? 20.823 2.604 -19.231 1.00 96.69 89 ARG A O 1
ATOM 752 N N . CYS A 1 90 ? 20.599 1.034 -17.633 1.00 96.38 90 CYS A N 1
ATOM 753 C CA . CYS A 1 90 ? 21.925 0.446 -17.816 1.00 96.38 90 CYS A CA 1
ATOM 754 C C . CYS A 1 90 ? 22.090 -0.137 -19.224 1.00 96.38 90 CYS A C 1
ATOM 756 O O . CYS A 1 90 ? 23.076 0.168 -19.889 1.00 96.38 90 CYS A O 1
ATOM 758 N N . MET A 1 91 ? 21.104 -0.901 -19.707 1.00 96.25 91 MET A N 1
ATOM 759 C CA . MET A 1 91 ? 21.118 -1.465 -21.062 1.00 96.25 91 MET A CA 1
ATOM 760 C C . MET A 1 91 ? 21.160 -0.380 -22.141 1.00 96.25 91 MET A C 1
ATOM 762 O O . MET A 1 91 ? 21.991 -0.445 -23.042 1.00 96.25 91 MET A O 1
ATOM 766 N N . VAL A 1 92 ? 20.310 0.646 -22.031 1.00 96.25 92 VAL A N 1
ATOM 767 C CA . VAL A 1 92 ? 20.299 1.778 -22.971 1.00 96.25 92 VAL A CA 1
ATOM 768 C C . VAL A 1 92 ? 21.640 2.508 -22.954 1.00 96.25 92 VAL A C 1
ATOM 770 O O . VAL A 1 92 ? 22.189 2.806 -24.006 1.00 96.25 92 VAL A O 1
ATOM 773 N N . THR A 1 93 ? 22.206 2.755 -21.773 1.00 95.62 93 THR A N 1
ATOM 774 C CA . THR A 1 93 ? 23.511 3.421 -21.643 1.00 95.62 93 THR A CA 1
ATOM 775 C C . THR A 1 93 ? 24.631 2.587 -22.263 1.00 95.62 93 THR A C 1
ATOM 777 O O . THR A 1 93 ? 25.503 3.139 -22.928 1.00 95.62 93 THR A O 1
ATOM 780 N N . PHE A 1 94 ? 24.614 1.267 -22.062 1.00 94.94 94 PHE A N 1
ATOM 781 C CA . PHE A 1 94 ? 25.593 0.356 -22.649 1.00 94.94 94 PHE A CA 1
ATOM 782 C C . PHE A 1 94 ? 25.517 0.364 -24.180 1.00 94.94 94 PHE A C 1
ATOM 784 O O . PHE A 1 94 ? 26.529 0.581 -24.840 1.00 94.94 94 PHE A O 1
ATOM 791 N N . LEU A 1 95 ? 24.318 0.198 -24.743 1.00 94.12 95 LEU A N 1
ATOM 792 C CA . LEU A 1 95 ? 24.124 0.145 -26.193 1.00 94.12 95 LEU A CA 1
ATOM 793 C C . LEU A 1 95 ? 24.419 1.486 -26.872 1.00 94.12 95 LEU A C 1
ATOM 795 O O . LEU A 1 95 ? 25.063 1.503 -27.914 1.00 94.12 95 LEU A O 1
ATOM 799 N N . SER A 1 96 ? 24.015 2.608 -26.271 1.00 93.50 96 SER A N 1
ATOM 800 C CA . SER A 1 96 ? 24.267 3.944 -26.830 1.00 93.50 96 SER A CA 1
ATOM 801 C C . SER A 1 96 ? 25.745 4.341 -26.831 1.00 93.50 96 SER A C 1
ATOM 803 O O . SER A 1 96 ? 26.142 5.183 -27.628 1.00 93.50 96 SER A O 1
ATOM 805 N N . ASN A 1 97 ? 26.560 3.761 -25.945 1.00 89.62 97 ASN A N 1
ATOM 806 C CA . ASN A 1 97 ? 28.005 4.010 -25.883 1.00 89.62 97 ASN A CA 1
ATOM 807 C C . ASN A 1 97 ? 28.835 2.905 -26.555 1.00 89.62 97 ASN A C 1
ATOM 809 O O . ASN A 1 97 ? 30.064 2.988 -26.570 1.00 89.62 97 ASN A O 1
ATOM 813 N N . SER A 1 98 ? 28.188 1.870 -27.098 1.00 77.81 98 SER A N 1
ATOM 814 C CA . SER A 1 98 ? 28.859 0.842 -27.883 1.00 77.81 98 SER A CA 1
ATOM 815 C C . SER A 1 98 ? 29.266 1.450 -29.221 1.00 77.81 98 SER A C 1
ATOM 817 O O . SER A 1 98 ? 28.437 1.593 -30.117 1.00 77.81 98 SER A O 1
ATOM 819 N N . GLN A 1 99 ? 30.538 1.821 -29.359 1.00 66.50 99 GLN A N 1
ATOM 820 C CA . GLN A 1 99 ?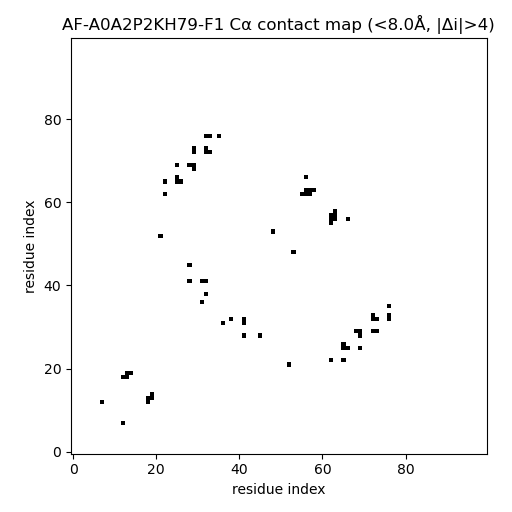 31.100 2.164 -30.662 1.00 66.50 99 GLN A CA 1
ATOM 821 C C . GLN A 1 99 ? 31.268 0.872 -31.465 1.00 66.50 99 GLN A C 1
ATOM 823 O O . GLN A 1 99 ? 32.189 0.097 -31.210 1.00 66.50 99 GLN A O 1
ATOM 828 N N . PHE A 1 100 ? 30.325 0.623 -32.371 1.00 58.50 100 PHE A N 1
ATOM 829 C CA . PHE A 1 100 ? 30.569 -0.200 -33.551 1.00 58.50 100 PHE A CA 1
ATOM 830 C C . PHE A 1 100 ? 31.192 0.665 -34.643 1.00 58.50 100 PHE A C 1
ATOM 832 O O . PHE A 1 100 ? 30.775 1.842 -34.757 1.00 58.50 100 PHE A O 1
#

Radius of gyration: 20.07 Å; Cα contacts (8 Å, |Δi|>4): 37; chains: 1; bounding box: 49×28×65 Å